Protein AF-A0A1W9LQG6-F1 (afdb_monomer)

pLDDT: mean 89.84, std 9.6, range [43.06, 97.44]

Secondary structure (DSSP, 8-state):
---SS----TTTSS-HHHHHHHHHHHHHHHHHT---HHHH-SSHHHHHHHHHHHT-TT--HHHHHHHHHHHHHHHHTT---------------

Nearest PDB structures (foldseek):
  4dm0-assembly1_A-2  TM=8.487E-01  e=5.156E-02  Escherichia coli
  9axt-assembly1_Bt  TM=3.193E-01  e=3.303E+00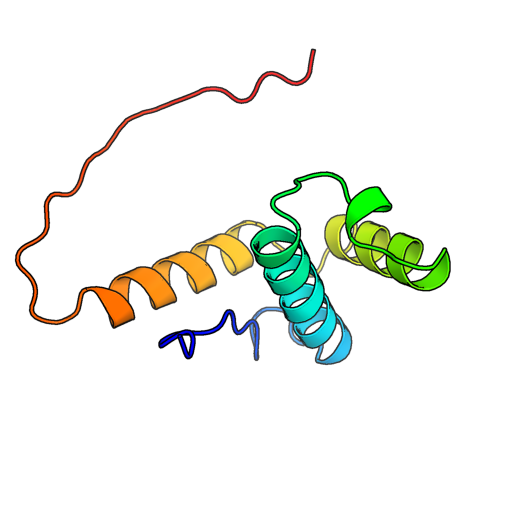  Schizosaccharomyces pombe
  5xy3-assembly1_h  TM=2.673E-01  e=5.313E+00  Trichomonas vaginalis

Sequence (93 aa):
MEDKNPINYSGYFGDRGLEERGINISAGMMKKQTAVLNRLADERSALAGSCGFSDNGKVSPEALIKEAAFRCESASEGLHLLAIQDSSEINYQ

Foldseek 3Di:
DPPPFQQFLVPLLVDVVLRVLVSLQVVLCVVQVDPDLVSSDPDPVNSVSNVCSVPPPSDDPVSVVVSVVVSVCVVCPPHDDDDDDDDDDDDPD

Mean predicted aligned error: 4.71 Å

Radius of gyration: 15.1 Å; Cα contacts (8 Å, |Δi|>4): 58; chains: 1; bounding box: 35×35×36 Å

Structure (mmCIF, N/CA/C/O backbone):
data_AF-A0A1W9LQG6-F1
#
_entry.id   AF-A0A1W9LQG6-F1
#
loop_
_atom_site.group_PDB
_atom_site.id
_atom_site.type_symbol
_atom_site.label_atom_id
_atom_site.label_alt_id
_atom_site.label_comp_id
_atom_site.label_asym_id
_atom_site.label_entity_id
_atom_site.label_seq_id
_atom_site.pdbx_PDB_ins_code
_atom_site.Cartn_x
_atom_site.Cartn_y
_atom_site.Cartn_z
_atom_site.occupancy
_atom_site.B_iso_or_equiv
_atom_site.auth_seq_id
_atom_site.auth_comp_id
_atom_site.auth_asym_id
_atom_site.auth_atom_id
_atom_site.pdbx_PDB_model_num
ATOM 1 N N . MET A 1 1 ? 9.102 -7.076 17.350 1.00 43.06 1 MET A N 1
ATOM 2 C CA . MET A 1 1 ? 7.629 -7.025 17.290 1.00 43.06 1 MET A CA 1
ATOM 3 C C . MET A 1 1 ? 7.247 -7.608 15.949 1.00 43.06 1 MET A C 1
ATOM 5 O O . MET A 1 1 ?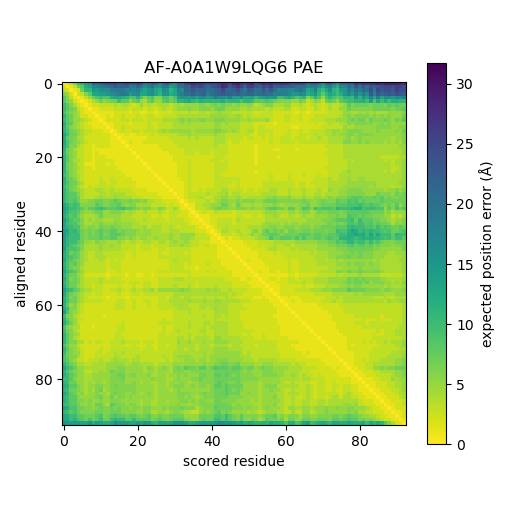 7.633 -7.028 14.945 1.00 43.06 1 MET A O 1
ATOM 9 N N . GLU A 1 2 ? 6.631 -8.788 15.928 1.00 45.41 2 GLU A N 1
ATOM 10 C CA . GLU A 1 2 ? 6.009 -9.304 14.704 1.00 45.41 2 GLU A CA 1
ATOM 11 C C . GLU A 1 2 ? 4.869 -8.367 14.315 1.00 45.41 2 GLU A C 1
ATOM 13 O O . GLU A 1 2 ? 4.043 -8.002 15.157 1.00 45.41 2 GLU A O 1
ATOM 18 N N . ASP A 1 3 ? 4.886 -7.926 13.062 1.00 57.00 3 ASP A N 1
ATOM 19 C CA . ASP A 1 3 ? 3.874 -7.040 12.513 1.00 57.00 3 ASP A CA 1
ATOM 20 C C . ASP A 1 3 ? 2.585 -7.854 12.364 1.00 57.00 3 ASP A C 1
ATOM 22 O O . ASP A 1 3 ? 2.500 -8.754 11.529 1.00 57.00 3 ASP A O 1
ATOM 26 N N . LYS A 1 4 ? 1.608 -7.615 13.246 1.00 58.56 4 LYS A N 1
ATOM 27 C CA . LYS A 1 4 ? 0.404 -8.457 13.367 1.00 58.56 4 LYS A CA 1
ATOM 28 C C . LYS A 1 4 ? -0.506 -8.406 12.133 1.00 58.56 4 LYS A C 1
ATOM 30 O O . LYS A 1 4 ? -1.465 -9.167 12.075 1.00 58.56 4 LYS A O 1
ATOM 35 N N . ASN A 1 5 ? -0.216 -7.539 11.162 1.00 66.19 5 ASN A N 1
ATOM 36 C CA . ASN A 1 5 ? -0.923 -7.485 9.890 1.00 66.19 5 ASN A CA 1
ATOM 37 C C . ASN A 1 5 ? -0.007 -6.912 8.784 1.00 66.19 5 ASN A C 1
ATOM 39 O O . ASN A 1 5 ? 0.033 -5.691 8.605 1.00 66.19 5 ASN A O 1
ATOM 43 N N . PRO A 1 6 ? 0.803 -7.739 8.094 1.00 80.62 6 PRO A N 1
ATOM 44 C CA . PRO A 1 6 ? 1.713 -7.266 7.049 1.00 80.62 6 PRO A CA 1
ATOM 45 C C . PRO A 1 6 ? 0.945 -6.802 5.804 1.00 80.62 6 PRO A C 1
ATOM 47 O O . PRO A 1 6 ? -0.163 -7.259 5.544 1.00 80.62 6 PRO A O 1
ATOM 50 N N . ILE A 1 7 ? 1.533 -5.883 5.027 1.00 89.31 7 ILE A N 1
ATOM 51 C CA . ILE A 1 7 ? 0.949 -5.441 3.748 1.00 89.31 7 ILE A CA 1
ATOM 52 C C . ILE A 1 7 ? 0.863 -6.635 2.801 1.00 89.31 7 ILE A C 1
ATOM 54 O O . ILE A 1 7 ? 1.852 -7.351 2.629 1.00 89.31 7 ILE A O 1
ATOM 58 N N . ASN A 1 8 ? -0.295 -6.826 2.172 1.00 92.69 8 ASN A N 1
ATOM 59 C CA . ASN A 1 8 ? -0.529 -7.916 1.238 1.00 92.69 8 ASN A CA 1
ATOM 60 C C . ASN A 1 8 ? -1.369 -7.476 0.033 1.00 92.69 8 ASN A C 1
ATOM 62 O O . ASN A 1 8 ? -2.587 -7.340 0.114 1.00 92.69 8 ASN A O 1
ATOM 66 N N . TYR A 1 9 ? -0.716 -7.364 -1.123 1.00 93.88 9 TYR A N 1
ATOM 67 C CA . TYR A 1 9 ? -1.371 -7.023 -2.387 1.00 93.88 9 TYR A CA 1
ATOM 68 C C . TYR A 1 9 ? -1.835 -8.238 -3.204 1.00 93.88 9 TYR A C 1
ATOM 70 O O . TYR A 1 9 ? -2.123 -8.092 -4.389 1.00 93.88 9 TYR A O 1
ATOM 78 N N . SER A 1 10 ? -1.929 -9.437 -2.622 1.00 93.19 10 SER A N 1
ATOM 79 C CA . SER A 1 10 ? -2.336 -10.631 -3.370 1.00 93.19 10 SER A CA 1
ATOM 80 C C . SER A 1 10 ? -3.710 -10.459 -4.030 1.00 93.19 10 SER A C 1
ATOM 82 O O . SER A 1 10 ? -4.706 -10.184 -3.361 1.00 93.19 10 SER A O 1
ATOM 84 N N . GLY A 1 11 ? -3.756 -10.613 -5.355 1.00 92.31 11 GLY A N 1
ATOM 85 C CA . GLY A 1 11 ? -4.975 -10.489 -6.155 1.00 92.31 11 GLY A CA 1
ATOM 86 C C . GLY A 1 11 ? -5.423 -9.055 -6.454 1.00 92.31 11 GLY A C 1
ATOM 87 O O . GLY A 1 11 ? -6.453 -8.880 -7.103 1.00 92.31 11 GLY A O 1
ATOM 88 N N . TYR A 1 12 ? -4.679 -8.030 -6.026 1.00 91.94 12 TYR A N 1
ATOM 89 C CA . TYR A 1 12 ? -5.041 -6.630 -6.276 1.00 91.94 12 TYR A CA 1
ATOM 90 C C . TYR A 1 12 ? -4.676 -6.156 -7.684 1.00 91.94 12 TYR A C 1
ATOM 92 O O . TYR A 1 12 ? -5.376 -5.307 -8.235 1.00 91.94 12 TYR A O 1
ATOM 100 N N . PHE A 1 13 ? -3.602 -6.692 -8.273 1.00 93.62 13 PHE A N 1
ATOM 101 C CA . PHE A 1 13 ? -3.096 -6.221 -9.569 1.00 93.62 13 PHE 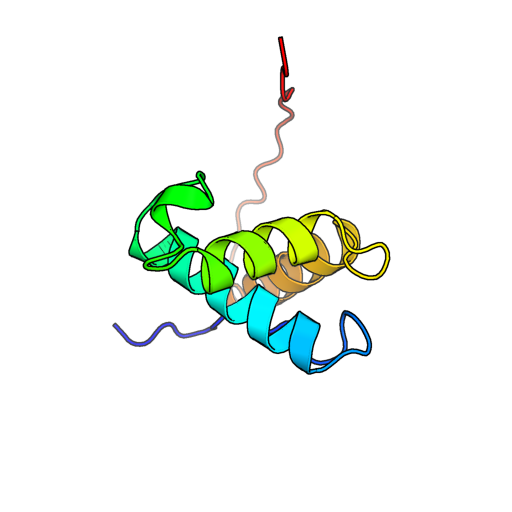A CA 1
ATOM 102 C C . PHE A 1 13 ? -3.174 -7.280 -10.675 1.00 93.62 13 PHE A C 1
ATOM 104 O O . PHE A 1 13 ? -2.910 -6.979 -11.842 1.00 93.62 13 PHE A O 1
ATOM 111 N N . GLY A 1 14 ? -3.520 -8.527 -10.327 1.00 91.50 14 GLY A N 1
ATOM 112 C CA . GLY A 1 14 ? -3.594 -9.637 -11.281 1.00 91.50 14 GLY A CA 1
ATOM 113 C C . GLY A 1 14 ? -2.230 -10.006 -11.874 1.00 91.50 14 GLY A C 1
ATOM 114 O O . GLY A 1 14 ? -2.154 -10.575 -12.963 1.00 91.50 14 GLY A O 1
ATOM 115 N N . ASP A 1 15 ? -1.149 -9.640 -11.185 1.00 94.38 15 ASP A N 1
ATOM 116 C CA . ASP A 1 15 ? 0.232 -9.881 -11.585 1.00 94.38 15 ASP A CA 1
ATOM 117 C C . ASP A 1 15 ? 1.076 -10.126 -10.335 1.00 94.38 15 ASP A C 1
ATOM 119 O O . ASP A 1 15 ? 1.414 -9.200 -9.599 1.00 94.38 15 ASP A O 1
ATOM 123 N N . ARG A 1 16 ? 1.436 -11.390 -10.100 1.00 94.00 16 ARG A N 1
ATOM 124 C CA . ARG A 1 16 ? 2.160 -11.798 -8.890 1.00 94.00 16 ARG A CA 1
ATOM 125 C C . ARG A 1 16 ? 3.487 -11.055 -8.717 1.00 94.00 16 ARG A C 1
ATOM 127 O O . ARG A 1 16 ? 3.852 -10.711 -7.598 1.00 94.00 16 ARG A O 1
ATOM 134 N N . GLY A 1 17 ? 4.210 -10.799 -9.809 1.00 93.06 17 GLY A N 1
ATOM 135 C CA . GLY A 1 17 ? 5.499 -10.109 -9.738 1.00 93.06 17 GLY A CA 1
ATOM 136 C C . GLY A 1 17 ? 5.339 -8.642 -9.344 1.00 93.06 17 GLY A C 1
ATOM 137 O O . GLY A 1 17 ? 6.179 -8.087 -8.634 1.00 93.06 17 GLY A O 1
ATOM 138 N N . LEU A 1 18 ? 4.247 -8.019 -9.781 1.00 94.12 18 LEU A N 1
ATOM 139 C CA . LEU A 1 18 ? 3.880 -6.663 -9.396 1.00 94.12 18 LEU A CA 1
ATOM 140 C C . LEU A 1 18 ? 3.430 -6.595 -7.927 1.00 94.12 18 LEU A C 1
ATOM 142 O O . LEU A 1 18 ? 3.845 -5.694 -7.203 1.00 94.12 18 LEU A O 1
ATOM 146 N N . GLU A 1 19 ? 2.652 -7.576 -7.469 1.00 95.25 19 GLU A N 1
ATOM 147 C CA . GLU A 1 19 ? 2.175 -7.690 -6.083 1.00 95.25 19 GLU A CA 1
ATOM 148 C C . GLU A 1 19 ? 3.333 -7.877 -5.091 1.00 95.25 19 GLU A C 1
ATOM 150 O O . GLU A 1 19 ? 3.449 -7.123 -4.123 1.00 95.25 19 GLU A O 1
ATOM 155 N N . GLU A 1 20 ? 4.250 -8.809 -5.373 1.00 93.75 20 GLU A N 1
ATOM 156 C CA . GLU A 1 20 ? 5.469 -9.020 -4.578 1.00 93.75 20 GLU A CA 1
ATOM 157 C C . GLU A 1 20 ? 6.329 -7.753 -4.519 1.00 93.75 20 GLU A C 1
ATOM 159 O O . GLU A 1 20 ? 6.877 -7.394 -3.474 1.00 93.75 20 GLU A O 1
ATOM 164 N N . ARG A 1 21 ? 6.429 -7.032 -5.640 1.00 93.12 21 ARG A N 1
ATOM 165 C CA . ARG A 1 21 ? 7.174 -5.777 -5.687 1.00 93.12 21 ARG A CA 1
ATOM 166 C C . ARG A 1 21 ? 6.530 -4.698 -4.823 1.00 93.12 21 ARG A C 1
ATOM 168 O O . ARG A 1 21 ? 7.254 -4.029 -4.089 1.00 93.12 21 ARG A O 1
ATOM 175 N N . GLY A 1 22 ? 5.208 -4.556 -4.872 1.00 93.44 22 GLY A N 1
ATOM 176 C CA . GLY A 1 22 ? 4.473 -3.629 -4.014 1.00 93.44 22 GLY A CA 1
ATOM 177 C C . GLY A 1 22 ? 4.724 -3.908 -2.533 1.00 93.44 22 GLY A C 1
ATOM 178 O O . GLY A 1 22 ? 5.069 -2.992 -1.788 1.00 93.44 22 GLY A O 1
ATOM 179 N N . ILE A 1 23 ? 4.654 -5.181 -2.124 1.00 93.19 23 ILE A N 1
ATOM 180 C CA . ILE A 1 23 ? 4.930 -5.609 -0.743 1.00 93.19 23 ILE A CA 1
ATOM 181 C C . ILE A 1 23 ? 6.344 -5.181 -0.320 1.00 93.19 23 ILE A C 1
ATOM 183 O O . ILE A 1 23 ? 6.523 -4.571 0.737 1.00 93.19 23 ILE A O 1
ATOM 187 N N . ASN A 1 24 ? 7.346 -5.430 -1.168 1.00 90.94 24 ASN A N 1
ATOM 188 C CA . ASN A 1 24 ? 8.737 -5.064 -0.890 1.00 90.94 24 ASN A CA 1
ATOM 189 C C . ASN A 1 24 ? 8.944 -3.546 -0.781 1.00 90.94 24 ASN A C 1
ATOM 191 O O . ASN A 1 24 ? 9.667 -3.089 0.108 1.00 90.94 24 ASN A O 1
ATOM 195 N N . ILE A 1 25 ? 8.309 -2.760 -1.657 1.00 91.81 25 ILE A N 1
ATOM 196 C CA . ILE A 1 25 ? 8.383 -1.294 -1.618 1.00 91.81 25 ILE A CA 1
ATOM 197 C C . ILE A 1 25 ? 7.785 -0.782 -0.310 1.00 91.81 25 ILE A C 1
ATOM 199 O O . ILE A 1 25 ? 8.450 -0.034 0.409 1.00 91.81 25 ILE A O 1
ATOM 203 N N . SER A 1 26 ? 6.566 -1.205 0.036 1.00 91.00 26 SER A N 1
ATOM 204 C CA . SER A 1 26 ? 5.893 -0.714 1.238 1.00 91.00 26 SER A CA 1
ATOM 205 C C . SER A 1 26 ? 6.622 -1.132 2.522 1.00 91.00 26 SER A C 1
ATOM 207 O O . SER A 1 26 ? 6.819 -0.302 3.412 1.00 91.00 26 SER A O 1
ATOM 209 N N . ALA A 1 27 ? 7.126 -2.369 2.593 1.00 88.31 27 ALA A N 1
ATOM 210 C CA . ALA A 1 27 ? 7.974 -2.819 3.698 1.00 88.31 27 ALA A CA 1
ATOM 211 C C . ALA A 1 27 ? 9.273 -1.996 3.798 1.00 88.31 27 ALA A C 1
ATOM 213 O O . ALA A 1 27 ? 9.694 -1.605 4.891 1.00 88.31 27 ALA A O 1
ATOM 214 N N . GLY A 1 28 ? 9.893 -1.680 2.657 1.00 88.94 28 GLY A N 1
ATOM 215 C CA . GLY A 1 28 ? 11.064 -0.811 2.583 1.00 88.94 28 GLY A CA 1
ATOM 216 C C . GLY A 1 28 ? 10.785 0.598 3.108 1.00 88.94 28 GLY A C 1
ATOM 217 O O . GLY A 1 28 ? 11.579 1.118 3.896 1.00 88.94 28 GLY A O 1
ATOM 218 N N . MET A 1 29 ? 9.656 1.200 2.715 1.00 89.12 29 MET A N 1
ATOM 219 C CA . MET A 1 29 ? 9.235 2.534 3.167 1.00 89.12 29 MET A CA 1
ATOM 220 C C . MET A 1 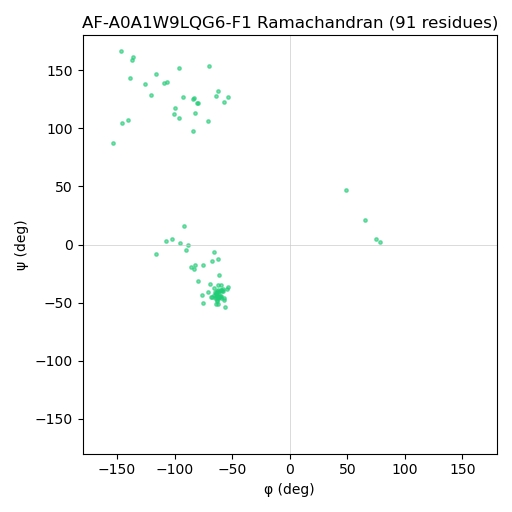29 ? 9.037 2.581 4.679 1.00 89.12 29 MET A C 1
ATOM 222 O O . MET A 1 29 ? 9.541 3.499 5.328 1.00 89.12 29 MET A O 1
ATOM 226 N N . MET A 1 30 ? 8.376 1.570 5.250 1.00 87.44 30 MET A N 1
ATOM 227 C CA . MET A 1 30 ? 8.180 1.460 6.698 1.00 87.44 30 MET A CA 1
ATOM 228 C C . MET A 1 30 ? 9.508 1.284 7.441 1.00 87.44 30 MET A C 1
ATOM 230 O O . MET A 1 30 ? 9.762 1.973 8.427 1.00 87.44 30 MET A O 1
ATOM 234 N N . LYS A 1 31 ? 10.388 0.403 6.949 1.00 87.12 31 LYS A N 1
ATOM 235 C CA . LYS A 1 31 ? 11.670 0.095 7.600 1.00 87.12 31 LYS A CA 1
ATOM 236 C C . LYS A 1 31 ? 12.658 1.260 7.553 1.00 87.12 31 LYS A C 1
ATOM 238 O O . LYS A 1 31 ? 13.327 1.531 8.545 1.00 87.12 31 LYS A O 1
ATOM 243 N N . LYS A 1 32 ? 12.796 1.916 6.396 1.00 87.56 32 LYS A N 1
ATOM 244 C CA . LYS A 1 32 ? 13.762 3.008 6.181 1.00 87.56 32 LYS A CA 1
ATOM 245 C C . LYS A 1 32 ? 13.183 4.394 6.506 1.00 87.56 32 LYS A C 1
ATOM 247 O O . LYS A 1 32 ? 13.924 5.370 6.430 1.00 87.56 32 LYS A O 1
ATOM 252 N N . GLN A 1 33 ? 11.890 4.481 6.843 1.00 87.06 33 GLN A N 1
ATOM 253 C CA . GLN A 1 33 ? 11.170 5.725 7.152 1.00 87.06 33 GLN A CA 1
ATOM 254 C C . GLN A 1 33 ? 11.407 6.820 6.101 1.00 87.06 33 GLN A C 1
ATOM 256 O O . GLN A 1 33 ? 11.739 7.964 6.405 1.00 87.06 33 GLN A O 1
ATOM 261 N N . THR A 1 34 ? 11.293 6.452 4.824 1.00 86.88 34 THR A N 1
ATOM 262 C CA . THR A 1 34 ? 11.572 7.358 3.708 1.00 86.88 34 THR A CA 1
ATOM 263 C C . THR A 1 34 ? 10.548 7.201 2.596 1.00 86.88 34 THR A C 1
ATOM 265 O O . THR A 1 34 ? 10.108 6.094 2.296 1.00 86.88 34 THR A O 1
ATOM 268 N N . ALA A 1 35 ? 10.204 8.325 1.968 1.00 79.62 35 ALA A N 1
ATOM 269 C CA . ALA A 1 35 ? 9.317 8.383 0.810 1.00 79.62 35 ALA A CA 1
ATOM 270 C C . ALA A 1 35 ? 10.073 8.407 -0.534 1.00 79.62 35 ALA A C 1
ATOM 272 O O . ALA A 1 35 ? 9.458 8.501 -1.590 1.00 79.62 35 ALA A O 1
ATOM 273 N N . VAL A 1 36 ? 11.410 8.346 -0.517 1.00 88.56 36 VAL A N 1
ATOM 274 C CA . VAL A 1 36 ? 12.229 8.473 -1.730 1.00 88.56 36 VAL A CA 1
ATOM 275 C C . VAL A 1 36 ? 12.653 7.093 -2.222 1.00 88.56 36 VAL A C 1
ATOM 277 O O . VAL A 1 36 ? 13.431 6.418 -1.547 1.00 88.56 36 VAL A O 1
ATOM 280 N N . LEU A 1 37 ? 12.227 6.706 -3.431 1.00 88.31 37 LEU A N 1
ATOM 281 C CA . LEU A 1 37 ? 12.540 5.393 -4.023 1.00 88.31 37 LEU A CA 1
ATOM 282 C C . LEU A 1 37 ? 14.050 5.099 -4.070 1.00 88.31 37 LEU A C 1
ATOM 284 O O . LEU A 1 37 ? 14.472 3.988 -3.757 1.00 88.31 37 LEU A O 1
ATOM 288 N N . ASN A 1 38 ? 14.883 6.107 -4.353 1.00 89.50 38 ASN A N 1
ATOM 289 C CA . ASN A 1 38 ? 16.347 5.964 -4.364 1.00 89.50 38 ASN A CA 1
ATOM 290 C C . ASN A 1 38 ? 16.934 5.553 -3.010 1.00 89.50 38 ASN A C 1
ATOM 292 O O . ASN A 1 38 ? 18.015 4.980 -2.970 1.00 89.50 38 ASN A O 1
ATOM 296 N N . ARG A 1 39 ? 16.263 5.872 -1.897 1.00 87.62 39 ARG A N 1
ATOM 297 C CA . ARG A 1 39 ? 16.702 5.444 -0.562 1.00 87.62 39 ARG A CA 1
ATOM 298 C C . ARG A 1 39 ? 16.184 4.051 -0.207 1.00 87.62 39 ARG A C 1
ATOM 300 O O . ARG A 1 39 ? 16.751 3.406 0.673 1.00 87.62 39 ARG A O 1
ATOM 307 N N . LEU A 1 40 ? 15.144 3.571 -0.891 1.00 85.25 40 LEU A N 1
ATOM 308 C CA . LEU A 1 40 ? 14.613 2.216 -0.730 1.00 85.25 40 LEU A CA 1
ATOM 309 C C . LEU A 1 40 ? 15.493 1.180 -1.422 1.00 85.25 40 LEU A C 1
ATOM 311 O O . LEU A 1 40 ? 15.772 0.139 -0.831 1.00 85.25 40 LEU A O 1
ATOM 315 N N . ALA A 1 41 ? 15.947 1.488 -2.632 1.00 86.19 41 ALA A N 1
ATOM 316 C CA . ALA A 1 41 ? 16.714 0.583 -3.469 1.00 86.19 41 ALA A CA 1
ATOM 317 C C . ALA A 1 41 ? 18.207 0.580 -3.114 1.00 86.19 41 ALA A C 1
ATOM 319 O O . ALA A 1 41 ? 18.855 1.624 -3.135 1.00 86.19 41 ALA A O 1
ATOM 320 N N . ASP A 1 42 ? 18.760 -0.603 -2.851 1.00 83.00 42 ASP A N 1
ATOM 321 C CA . ASP A 1 42 ? 20.203 -0.767 -2.622 1.00 83.00 42 ASP A CA 1
ATOM 322 C C . ASP A 1 42 ? 20.985 -0.857 -3.953 1.00 83.00 42 ASP A C 1
ATOM 324 O O . ASP A 1 42 ? 22.186 -0.602 -4.002 1.00 83.00 42 ASP A O 1
ATOM 328 N N . GLU A 1 43 ? 20.287 -1.146 -5.060 1.00 90.25 43 GLU A N 1
ATOM 329 C CA . GLU A 1 43 ? 20.847 -1.270 -6.408 1.00 90.25 43 GLU A CA 1
ATOM 330 C C . GLU A 1 43 ? 19.976 -0.582 -7.472 1.00 90.25 43 GLU A C 1
ATOM 332 O O . GLU A 1 43 ? 18.766 -0.397 -7.309 1.00 90.25 43 GLU A O 1
ATOM 337 N N . ARG A 1 44 ? 20.573 -0.257 -8.630 1.00 89.88 44 ARG A N 1
ATOM 338 C CA . ARG A 1 44 ? 19.863 0.383 -9.758 1.00 89.88 44 ARG A CA 1
ATOM 339 C C . ARG A 1 44 ? 18.694 -0.446 -10.296 1.00 89.88 44 ARG A C 1
ATOM 341 O O . ARG A 1 44 ? 17.692 0.128 -10.713 1.00 89.88 44 ARG A O 1
ATOM 348 N N . SER A 1 45 ? 18.817 -1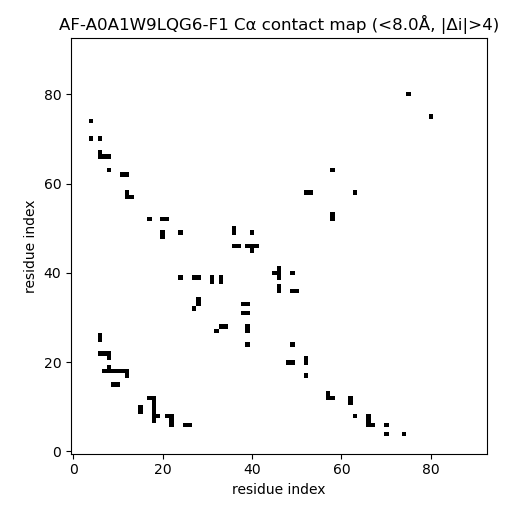.770 -10.298 1.00 88.31 45 SER A N 1
ATOM 349 C CA . SER A 1 45 ? 17.771 -2.703 -10.739 1.00 88.31 45 SER A CA 1
ATOM 350 C C . SER A 1 45 ? 16.518 -2.593 -9.861 1.00 88.31 45 SER A C 1
ATOM 352 O O . SER A 1 45 ? 15.406 -2.476 -10.376 1.00 88.31 45 SER A O 1
ATOM 354 N N . ALA A 1 46 ? 16.701 -2.546 -8.540 1.00 87.56 46 ALA A N 1
ATOM 355 C CA . ALA A 1 46 ? 15.626 -2.379 -7.567 1.00 87.56 46 ALA A CA 1
ATOM 356 C C . ALA A 1 46 ? 14.952 -1.002 -7.687 1.00 87.56 46 ALA A C 1
ATOM 358 O O . ALA A 1 46 ? 13.726 -0.898 -7.589 1.00 87.56 46 ALA A O 1
ATOM 359 N N . LEU A 1 47 ? 15.734 0.046 -7.972 1.00 92.62 47 LEU A N 1
ATOM 360 C CA . LEU A 1 47 ? 15.196 1.379 -8.234 1.00 92.62 47 LEU A CA 1
ATOM 361 C C . LEU A 1 47 ? 14.326 1.388 -9.494 1.00 92.62 47 LEU A C 1
ATOM 363 O O . LEU A 1 47 ? 13.177 1.816 -9.437 1.00 92.62 47 LEU A O 1
ATOM 367 N N . ALA A 1 48 ? 14.843 0.867 -10.610 1.00 92.88 48 ALA A N 1
ATOM 368 C CA . ALA A 1 48 ? 14.095 0.776 -11.862 1.00 92.88 48 ALA A CA 1
ATOM 369 C C . ALA A 1 48 ? 12.802 -0.037 -11.694 1.00 92.88 48 ALA A C 1
ATOM 371 O O . ALA A 1 48 ? 11.752 0.353 -12.200 1.00 92.88 48 ALA A O 1
ATOM 372 N N . GLY A 1 49 ? 12.860 -1.129 -10.926 1.00 91.31 49 GLY A N 1
ATOM 373 C CA . GLY A 1 49 ? 11.682 -1.910 -10.562 1.00 91.31 49 GLY A CA 1
ATOM 374 C C . GLY A 1 49 ? 10.643 -1.086 -9.803 1.00 91.31 49 GLY A C 1
ATOM 375 O O . GLY A 1 49 ? 9.458 -1.187 -10.120 1.00 91.31 49 GLY A O 1
ATOM 376 N N . SER A 1 50 ? 11.083 -0.276 -8.836 1.00 92.12 50 SER A N 1
ATOM 377 C CA . SER A 1 50 ? 10.212 0.578 -8.021 1.00 92.12 50 SER A CA 1
ATOM 378 C C . SER A 1 50 ? 9.564 1.692 -8.838 1.00 92.12 50 SER A C 1
ATOM 380 O O . SER A 1 50 ? 8.357 1.878 -8.746 1.00 92.12 50 SER A O 1
ATOM 382 N N . CYS A 1 51 ? 10.324 2.377 -9.696 1.00 93.00 51 CYS A N 1
ATOM 383 C CA . CYS A 1 51 ? 9.753 3.356 -10.625 1.00 93.00 51 CYS A CA 1
ATOM 384 C C . CYS A 1 51 ? 8.731 2.689 -11.555 1.00 93.00 51 CYS A C 1
ATOM 386 O O . CYS A 1 51 ? 7.601 3.146 -11.676 1.00 93.00 51 CYS A O 1
ATOM 388 N N . GLY A 1 52 ? 9.084 1.530 -12.119 1.00 93.06 52 GLY A N 1
ATOM 389 C CA . GLY A 1 52 ? 8.182 0.766 -12.975 1.00 93.06 52 GLY A CA 1
ATOM 390 C C . GLY A 1 52 ? 6.969 0.169 -12.258 1.00 93.06 52 GLY A C 1
ATOM 391 O O . GLY A 1 52 ? 6.062 -0.282 -12.942 1.00 93.06 52 GLY A 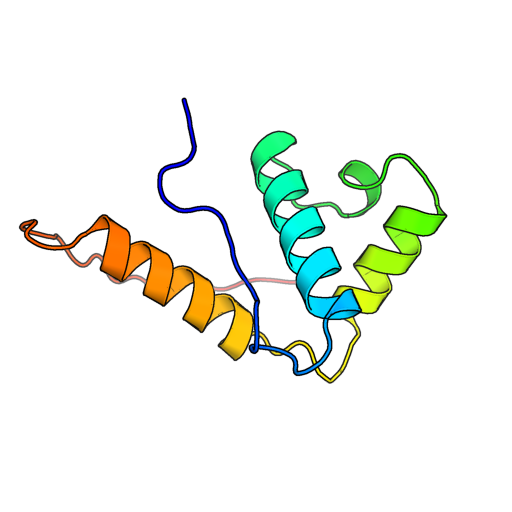O 1
ATOM 392 N N . PHE A 1 53 ? 6.941 0.118 -10.921 1.00 94.69 53 PHE A N 1
ATOM 393 C CA . PHE A 1 53 ? 5.731 -0.196 -10.153 1.00 94.69 53 PHE A CA 1
ATOM 394 C C . PHE A 1 53 ? 4.793 1.011 -10.136 1.00 94.69 53 PHE A C 1
ATOM 396 O O . PHE A 1 53 ? 3.627 0.866 -10.485 1.00 94.69 53 PHE A O 1
ATOM 403 N N . SER A 1 54 ? 5.317 2.192 -9.791 1.00 90.38 54 SER A N 1
ATOM 404 C CA . SER A 1 54 ? 4.544 3.439 -9.731 1.00 90.38 54 SER A CA 1
ATOM 405 C C . SER A 1 54 ? 3.960 3.849 -11.084 1.00 90.38 54 SER A C 1
ATOM 407 O O . SER A 1 54 ? 2.847 4.357 -11.135 1.00 90.38 54 SER A O 1
ATOM 409 N N . ASP A 1 55 ? 4.685 3.586 -12.173 1.00 94.00 55 ASP A N 1
ATOM 410 C CA . ASP A 1 55 ? 4.261 3.942 -13.533 1.00 94.00 55 ASP A CA 1
ATOM 411 C C . ASP A 1 55 ? 3.400 2.850 -14.201 1.00 94.00 55 ASP A C 1
ATOM 413 O O . ASP A 1 55 ? 2.999 2.974 -15.362 1.00 94.00 55 ASP A O 1
ATOM 417 N N . ASN A 1 56 ? 3.134 1.733 -13.515 1.00 95.19 56 ASN A N 1
ATOM 418 C CA . ASN A 1 56 ? 2.412 0.612 -14.106 1.00 95.19 56 ASN A CA 1
ATOM 419 C C . ASN A 1 56 ? 0.903 0.870 -14.123 1.00 95.19 56 ASN A C 1
ATOM 421 O O . ASN A 1 56 ? 0.281 0.958 -13.072 1.00 95.19 56 ASN A O 1
ATOM 425 N N . GLY A 1 57 ? 0.280 0.851 -15.303 1.00 93.62 57 GLY A N 1
ATOM 426 C CA . GLY A 1 57 ? -1.168 1.061 -15.439 1.00 93.62 57 GLY A CA 1
ATOM 427 C C . GLY A 1 57 ? -2.066 0.018 -14.752 1.00 93.62 57 GLY A C 1
ATOM 428 O O . GLY A 1 57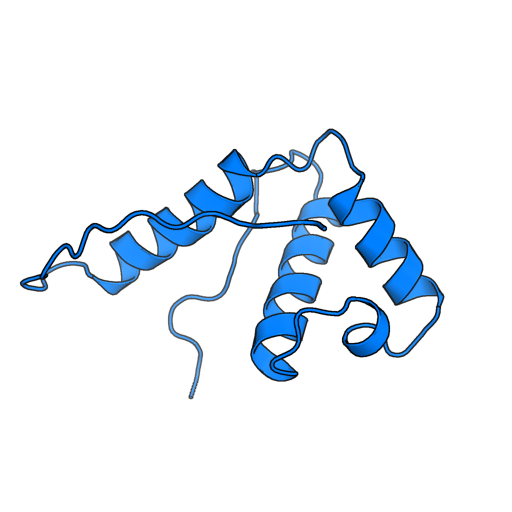 ? -3.264 0.251 -14.628 1.00 93.62 57 GLY A O 1
ATOM 429 N N . LYS A 1 58 ? -1.526 -1.127 -14.307 1.00 94.56 58 LYS A N 1
ATOM 430 C CA . LYS A 1 58 ? -2.261 -2.097 -13.474 1.00 94.56 58 LYS A CA 1
ATOM 431 C C . LYS A 1 58 ? -2.247 -1.738 -11.984 1.00 94.56 58 LYS A C 1
ATOM 433 O O . LYS A 1 58 ? -3.093 -2.233 -11.243 1.00 94.56 58 LYS A O 1
ATOM 438 N N . VAL A 1 59 ? -1.287 -0.926 -11.535 1.00 95.25 59 VAL A N 1
ATOM 439 C CA . VAL A 1 59 ? -1.242 -0.428 -10.156 1.00 95.25 59 VAL A CA 1
ATOM 440 C C . VAL A 1 59 ? -2.171 0.771 -10.069 1.00 95.25 59 VAL A C 1
ATOM 442 O O . VAL A 1 59 ? -1.921 1.809 -10.673 1.00 95.25 59 VAL A O 1
ATOM 445 N N . SER A 1 60 ? -3.253 0.624 -9.311 1.00 93.81 60 SER A N 1
ATOM 446 C CA . SER A 1 60 ? -4.197 1.710 -9.057 1.00 93.81 60 SER A CA 1
ATOM 447 C C . SER A 1 60 ? -4.047 2.228 -7.622 1.00 93.81 60 SER A C 1
ATOM 449 O O . SER A 1 60 ? -3.889 1.420 -6.697 1.00 93.81 60 SER A O 1
ATOM 451 N N . PRO A 1 61 ? -4.113 3.552 -7.396 1.00 93.06 61 PRO A N 1
ATOM 452 C CA . PRO A 1 61 ? -4.178 4.114 -6.048 1.00 93.06 61 PRO A CA 1
ATOM 453 C C . PRO A 1 61 ? -5.319 3.516 -5.218 1.00 93.06 61 PRO A C 1
ATOM 455 O O . PRO A 1 61 ? -5.152 3.255 -4.031 1.00 93.06 61 PRO A O 1
ATOM 458 N N . GLU A 1 62 ? -6.458 3.227 -5.846 1.00 94.88 62 GLU A N 1
ATOM 459 C CA . GLU A 1 62 ? -7.634 2.640 -5.205 1.00 94.88 62 GLU A CA 1
ATOM 460 C C . GLU A 1 62 ? -7.337 1.250 -4.633 1.00 94.88 62 GLU A C 1
ATOM 462 O O . GLU A 1 62 ? -7.764 0.938 -3.523 1.00 94.88 62 GLU A O 1
ATOM 467 N N . ALA A 1 63 ? -6.578 0.422 -5.357 1.00 93.62 63 ALA A N 1
ATOM 468 C CA . ALA A 1 63 ? -6.143 -0.883 -4.870 1.00 93.62 63 ALA A CA 1
ATOM 469 C C . ALA A 1 63 ? -5.213 -0.756 -3.653 1.00 93.62 63 ALA A C 1
ATOM 471 O O . ALA A 1 63 ? -5.392 -1.481 -2.675 1.00 93.62 63 ALA A O 1
ATOM 472 N N . LEU A 1 64 ? -4.275 0.198 -3.681 1.00 94.25 64 LEU A N 1
ATOM 473 C CA . LEU A 1 64 ? -3.377 0.473 -2.553 1.00 94.25 64 LEU A CA 1
ATOM 474 C C . LEU A 1 64 ? -4.157 0.938 -1.313 1.00 94.25 64 LEU A C 1
ATOM 476 O O . LEU A 1 64 ? -3.938 0.436 -0.212 1.00 94.25 64 LEU A O 1
ATOM 480 N N . ILE A 1 65 ? -5.105 1.861 -1.495 1.00 94.75 65 ILE A N 1
ATOM 481 C CA . ILE A 1 65 ? -5.962 2.378 -0.419 1.00 94.75 65 ILE A CA 1
ATOM 482 C C . ILE A 1 65 ? -6.845 1.269 0.151 1.00 94.75 65 ILE A C 1
ATOM 484 O O . ILE A 1 65 ? -6.999 1.172 1.367 1.00 94.75 65 ILE A O 1
ATOM 488 N N . LYS A 1 66 ? -7.421 0.423 -0.707 1.00 95.00 66 LYS A N 1
ATOM 489 C CA . LYS A 1 66 ? -8.300 -0.671 -0.285 1.00 95.00 66 LYS A CA 1
ATOM 490 C C . LYS A 1 66 ? -7.563 -1.699 0.576 1.00 95.00 66 LYS A C 1
ATOM 492 O O . LYS A 1 66 ? -8.122 -2.146 1.573 1.00 95.00 66 LYS A O 1
ATOM 497 N N . GLU A 1 67 ? -6.320 -2.030 0.236 1.00 94.50 67 GLU A N 1
ATOM 498 C CA . GLU A 1 67 ? -5.482 -2.905 1.062 1.00 94.50 67 GLU A CA 1
ATOM 499 C C . GLU A 1 67 ? -5.205 -2.280 2.438 1.00 94.50 67 GLU A C 1
ATOM 501 O O . GLU A 1 67 ? -5.443 -2.911 3.472 1.00 9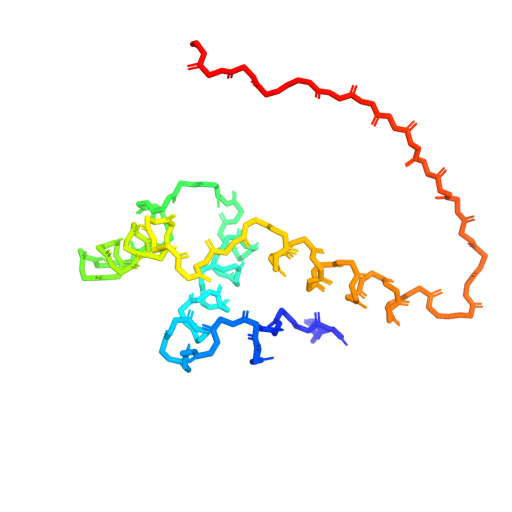4.50 67 GLU A O 1
ATOM 506 N N . ALA A 1 68 ? -4.815 -1.003 2.464 1.00 92.88 68 ALA A N 1
ATOM 507 C CA . ALA A 1 68 ? -4.567 -0.282 3.709 1.00 92.88 68 ALA A CA 1
ATOM 508 C C . ALA A 1 68 ? -5.832 -0.168 4.582 1.00 92.88 68 ALA A C 1
ATOM 510 O O . ALA A 1 68 ? -5.763 -0.315 5.806 1.00 92.88 68 ALA A O 1
ATOM 511 N N . ALA A 1 69 ? -6.994 0.054 3.963 1.00 93.94 69 ALA A N 1
ATOM 512 C CA . ALA A 1 69 ? -8.285 0.093 4.641 1.00 93.94 69 ALA A CA 1
ATOM 513 C C . ALA A 1 69 ? -8.650 -1.271 5.246 1.00 93.94 69 ALA A C 1
ATOM 515 O O . ALA A 1 69 ? -8.998 -1.329 6.423 1.00 93.94 69 ALA A O 1
ATOM 516 N N . PHE A 1 70 ? -8.488 -2.364 4.491 1.00 93.88 70 PHE A N 1
ATOM 517 C CA . PHE A 1 70 ? -8.726 -3.726 4.981 1.00 93.88 70 PHE A CA 1
ATOM 518 C C . PHE A 1 70 ? -7.832 -4.074 6.180 1.00 93.88 70 PHE A C 1
ATOM 520 O O . PHE A 1 70 ? -8.276 -4.682 7.159 1.00 93.88 70 PHE A O 1
ATOM 527 N N . ARG A 1 71 ? -6.566 -3.639 6.151 1.00 92.69 71 ARG A N 1
ATOM 528 C CA . ARG A 1 71 ? -5.662 -3.789 7.297 1.00 92.69 71 ARG A CA 1
ATOM 529 C C . ARG A 1 71 ? -6.149 -3.042 8.532 1.00 92.69 71 ARG A C 1
ATOM 531 O O . ARG A 1 71 ? -6.073 -3.586 9.633 1.00 92.69 71 ARG A O 1
ATOM 538 N N . CYS A 1 72 ? -6.604 -1.802 8.354 1.00 92.56 72 CYS A N 1
ATOM 539 C CA . CYS A 1 72 ? -7.132 -0.973 9.433 1.00 92.56 72 CYS A CA 1
ATOM 540 C C . CYS A 1 72 ? -8.392 -1.601 10.045 1.00 92.56 72 CYS A C 1
ATOM 542 O O . CYS A 1 72 ? -8.487 -1.728 11.263 1.00 92.56 72 CYS A O 1
ATOM 544 N N . GLU A 1 73 ? -9.313 -2.070 9.202 1.00 93.19 73 GLU A N 1
ATOM 545 C CA . GLU A 1 73 ? -10.517 -2.798 9.611 1.00 93.19 73 GLU A CA 1
ATOM 546 C C . GLU A 1 73 ? -10.152 -4.028 10.453 1.00 93.19 73 GLU A C 1
ATOM 548 O O . GLU A 1 73 ? -10.562 -4.130 11.606 1.00 93.19 73 GLU A O 1
ATOM 553 N N . SER A 1 74 ? -9.277 -4.892 9.932 1.00 92.50 74 SER A N 1
ATOM 554 C CA . SER A 1 74 ? -8.831 -6.105 10.632 1.00 92.50 74 SER A CA 1
ATOM 555 C C . SER A 1 74 ? -8.146 -5.799 11.970 1.00 92.50 74 SER A C 1
ATOM 557 O O . SER A 1 74 ? -8.322 -6.512 12.952 1.00 92.50 74 SER A O 1
ATOM 559 N N . ALA A 1 75 ? -7.344 -4.732 12.033 1.00 92.12 75 ALA A N 1
ATOM 560 C CA . ALA A 1 75 ? -6.630 -4.344 13.250 1.00 92.12 75 ALA A CA 1
ATOM 561 C C . ALA A 1 75 ? -7.533 -3.686 14.307 1.00 92.12 75 ALA A C 1
ATOM 563 O O . ALA A 1 75 ? -7.134 -3.578 15.467 1.00 92.12 75 ALA A O 1
ATOM 564 N N . SER A 1 76 ? -8.715 -3.217 13.907 1.00 93.56 76 SER A N 1
ATOM 565 C CA . SER A 1 76 ? -9.633 -2.456 14.754 1.00 93.56 76 SER A CA 1
ATOM 566 C C . SER A 1 76 ? -10.879 -3.241 15.176 1.00 93.56 76 SER A C 1
ATOM 568 O O . SER A 1 76 ? -11.734 -2.712 15.890 1.00 93.56 76 SER A O 1
ATOM 570 N N . GLU A 1 77 ? -10.957 -4.515 14.786 1.00 94.75 77 GLU A N 1
ATOM 571 C CA . GLU A 1 77 ? -12.062 -5.414 15.103 1.00 94.75 77 GLU A CA 1
ATOM 572 C C . GLU A 1 77 ? -12.346 -5.471 16.616 1.00 94.75 77 GLU A C 1
ATOM 574 O O . GLU A 1 77 ? -11.462 -5.704 17.442 1.00 94.75 77 GLU A O 1
ATOM 579 N N . GLY A 1 78 ? -13.611 -5.239 16.984 1.00 95.81 78 GLY A N 1
ATOM 580 C CA . GLY A 1 78 ? -14.083 -5.299 18.371 1.00 95.81 78 GLY A CA 1
ATOM 581 C C . GLY A 1 78 ? -13.687 -4.111 19.257 1.00 95.81 78 GLY A C 1
ATOM 582 O O . GLY A 1 78 ? -13.97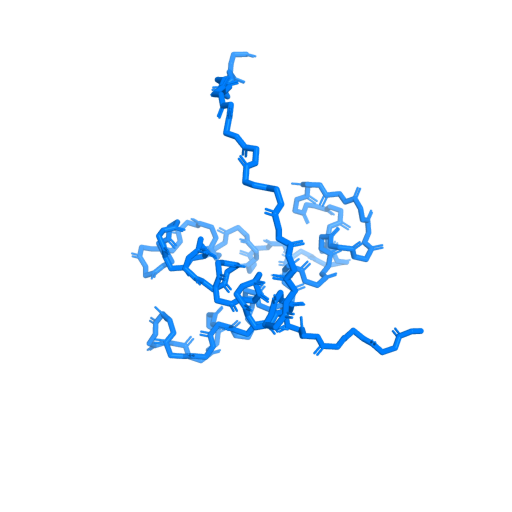9 -4.132 20.453 1.00 95.81 78 GLY A O 1
ATOM 583 N N . LEU A 1 79 ? -13.046 -3.076 18.707 1.00 96.25 79 LEU A N 1
ATOM 584 C CA . LEU A 1 79 ? -12.642 -1.889 19.459 1.00 96.25 79 LEU A CA 1
ATOM 585 C C . LEU A 1 79 ? -13.669 -0.753 19.337 1.00 96.25 79 LEU A C 1
ATOM 587 O O . LEU A 1 79 ? -14.347 -0.595 18.324 1.00 96.25 79 LEU A O 1
ATOM 591 N N . HIS A 1 80 ? -13.741 0.098 20.363 1.00 96.81 80 HIS A N 1
ATOM 592 C CA . HIS A 1 80 ? -14.387 1.405 20.246 1.00 96.81 80 HIS A CA 1
ATOM 593 C C . HIS A 1 80 ? -13.415 2.383 19.586 1.00 96.81 80 HIS A C 1
ATOM 595 O O . HIS A 1 80 ? -12.318 2.607 20.097 1.00 96.81 80 HIS A O 1
ATOM 601 N N . LEU A 1 81 ? -13.818 2.965 18.459 1.00 95.75 81 LEU A N 1
ATOM 602 C CA . LEU A 1 81 ? -12.943 3.775 17.614 1.00 95.75 81 LEU A CA 1
ATOM 603 C C . LEU A 1 81 ? -13.420 5.223 17.544 1.00 95.75 81 LEU A C 1
ATOM 605 O O . LEU A 1 81 ? -14.619 5.499 17.528 1.00 95.75 81 LEU A O 1
ATOM 609 N N . LEU A 1 82 ? -12.461 6.143 17.442 1.00 96.75 82 LEU A N 1
ATOM 610 C CA . LEU A 1 82 ? -12.704 7.525 17.051 1.00 96.75 82 LEU A CA 1
ATOM 611 C C . LEU A 1 82 ? -12.336 7.683 15.573 1.00 96.75 82 LEU A C 1
ATOM 613 O O . LEU A 1 82 ? -11.163 7.603 15.214 1.00 96.75 82 LEU A O 1
ATOM 617 N N . ALA A 1 83 ? -13.333 7.926 14.726 1.00 94.62 83 ALA A N 1
ATOM 618 C CA . ALA A 1 83 ? -13.114 8.239 13.319 1.00 94.62 83 ALA A CA 1
ATOM 619 C C . ALA A 1 83 ? -12.822 9.737 13.170 1.00 94.62 83 ALA A C 1
ATOM 621 O O . ALA A 1 83 ? -13.734 10.562 13.170 1.00 94.62 83 ALA A O 1
ATOM 622 N N . ILE A 1 84 ? -11.540 10.091 13.083 1.00 96.06 84 ILE A N 1
ATOM 623 C CA . ILE A 1 84 ? -11.118 11.465 12.801 1.00 96.06 84 ILE A CA 1
ATOM 624 C C . ILE A 1 84 ? -11.140 11.663 11.288 1.00 96.06 84 ILE A C 1
ATOM 626 O O . ILE A 1 84 ? -10.499 10.912 10.555 1.00 96.06 84 ILE A O 1
ATOM 630 N N . GLN A 1 85 ? -11.862 12.684 10.834 1.00 96.94 85 GLN A N 1
ATOM 631 C CA . GLN A 1 85 ? -11.916 13.080 9.435 1.00 96.94 85 GLN A CA 1
ATOM 632 C C . GLN A 1 85 ? -11.427 14.519 9.304 1.00 96.94 85 GLN A C 1
ATOM 634 O O . GLN A 1 85 ? -11.910 15.411 9.997 1.00 96.94 85 GLN A O 1
ATOM 639 N N . ASP A 1 86 ? -10.480 14.719 8.400 1.00 97.44 86 ASP A N 1
ATOM 640 C CA . ASP A 1 86 ? -9.921 16.015 8.035 1.00 97.44 86 ASP A CA 1
ATOM 641 C C . ASP A 1 86 ? -9.557 15.987 6.542 1.00 97.44 86 ASP A C 1
ATOM 643 O O . ASP A 1 86 ? -9.540 14.919 5.920 1.00 97.44 86 ASP A O 1
ATOM 647 N N . SER A 1 87 ? -9.283 17.147 5.956 1.00 96.56 87 SER A N 1
ATOM 648 C CA . SER A 1 87 ? -8.882 17.290 4.557 1.00 96.56 87 SER A CA 1
ATOM 649 C C . SER A 1 87 ? -7.575 18.059 4.447 1.00 96.56 87 SER A C 1
ATOM 651 O O . SER A 1 87 ? -7.397 19.083 5.102 1.00 96.56 87 SER A O 1
ATOM 653 N N . SER A 1 88 ? -6.689 17.608 3.567 1.00 96.00 88 SER A N 1
ATOM 654 C CA . SER A 1 88 ? -5.448 18.303 3.240 1.00 96.00 88 SER A CA 1
ATOM 655 C C . SER A 1 88 ? -5.211 18.316 1.734 1.00 96.00 88 SER A C 1
ATOM 657 O O . SER A 1 88 ? -5.800 17.535 0.985 1.00 96.00 88 SER A O 1
ATOM 659 N N . GLU A 1 89 ? -4.341 19.221 1.294 1.00 95.94 89 GLU A N 1
ATOM 660 C CA . GLU A 1 89 ? -3.924 19.339 -0.101 1.00 95.94 89 GLU A CA 1
ATOM 661 C C . GLU A 1 89 ? -2.473 18.871 -0.257 1.00 95.94 89 GLU A C 1
ATOM 663 O O . GLU A 1 89 ? -1.609 19.191 0.563 1.00 95.94 89 GLU A O 1
ATOM 668 N N . ILE A 1 90 ? -2.196 18.131 -1.333 1.00 92.12 90 ILE A N 1
ATOM 669 C CA . ILE A 1 90 ? -0.829 17.797 -1.742 1.00 92.12 90 ILE A CA 1
ATOM 670 C C . ILE A 1 90 ? -0.415 18.805 -2.811 1.00 92.12 90 ILE A C 1
ATOM 672 O O . ILE A 1 90 ? -0.923 18.774 -3.932 1.00 92.12 90 ILE A O 1
ATOM 676 N N . ASN A 1 91 ? 0.502 19.706 -2.458 1.00 93.38 91 ASN A N 1
ATOM 677 C CA . ASN A 1 91 ? 1.049 20.687 -3.388 1.00 93.38 91 ASN A CA 1
ATOM 678 C C . ASN A 1 91 ? 2.339 20.147 -4.030 1.00 93.38 91 ASN A C 1
ATOM 680 O O . ASN A 1 91 ? 3.250 19.718 -3.325 1.00 93.38 91 ASN A O 1
ATOM 684 N N . TYR A 1 92 ? 2.392 20.157 -5.363 1.00 88.38 92 TYR A N 1
ATOM 685 C CA . TYR A 1 92 ? 3.508 19.641 -6.166 1.00 88.38 92 TYR A CA 1
ATOM 686 C C . TYR A 1 92 ? 4.435 20.741 -6.717 1.00 88.38 92 TYR A C 1
ATOM 688 O O . TYR A 1 92 ? 5.311 20.431 -7.525 1.00 88.38 92 TYR A O 1
ATOM 696 N N . GLN A 1 93 ? 4.211 22.007 -6.344 1.00 73.44 93 GLN A N 1
ATOM 697 C CA . GLN A 1 93 ? 5.025 23.153 -6.771 1.00 73.44 93 GLN A CA 1
ATOM 698 C C . GLN A 1 93 ? 6.377 23.232 -6.059 1.00 73.44 93 GLN A C 1
ATOM 700 O O . GLN A 1 93 ? 6.440 22.916 -4.849 1.00 73.44 93 GLN A O 1
#

Solvent-accessible surface area (backbone atoms only — not comparable to full-atom values): 6033 Å² total; per-residue (Å²): 131,83,71,92,73,69,81,69,42,82,82,63,54,84,40,70,72,58,25,55,47,49,36,54,51,55,53,35,29,67,74,68,71,47,93,50,61,74,78,60,29,95,44,71,68,53,31,54,51,52,54,54,46,75,71,28,90,62,60,48,72,67,52,56,51,49,46,54,48,53,52,51,54,68,76,45,67,97,58,92,79,84,88,84,83,87,87,85,82,89,81,89,124